Protein AF-A0A3M4AT26-F1 (afdb_monomer_lite)

pLDDT: mean 80.31, std 17.29, range [37.91, 97.31]

Structure (mmCIF, N/CA/C/O backbone):
data_AF-A0A3M4AT26-F1
#
_entry.id   AF-A0A3M4AT26-F1
#
loop_
_atom_site.group_PDB
_atom_site.id
_atom_site.type_symbol
_atom_site.label_atom_id
_atom_site.label_alt_id
_atom_site.label_comp_id
_atom_site.label_asym_id
_atom_site.label_entity_id
_atom_site.label_seq_id
_atom_site.pdbx_PDB_ins_code
_atom_site.Cartn_x
_atom_site.Cartn_y
_atom_site.Cartn_z
_atom_site.occupancy
_atom_site.B_iso_or_equiv
_atom_site.auth_seq_id
_atom_site.auth_comp_id
_atom_site.auth_asym_id
_atom_site.auth_atom_id
_atom_site.pdbx_PDB_model_num
ATOM 1 N N . MET A 1 1 ? 45.456 -21.608 71.556 1.00 39.34 1 MET A N 1
ATOM 2 C CA . MET A 1 1 ? 45.039 -21.557 70.137 1.00 39.34 1 MET A CA 1
ATOM 3 C C . MET A 1 1 ? 43.528 -21.345 70.052 1.00 39.34 1 MET A C 1
ATOM 5 O O . MET A 1 1 ? 42.810 -22.057 70.730 1.00 39.34 1 MET A O 1
ATOM 9 N N . ARG A 1 2 ? 43.105 -20.348 69.255 1.00 47.09 2 ARG A N 1
ATOM 10 C CA . ARG A 1 2 ? 41.785 -20.090 68.627 1.00 47.09 2 ARG A CA 1
ATOM 11 C C . ARG A 1 2 ? 40.514 -20.730 69.227 1.00 47.09 2 ARG A C 1
ATOM 13 O O . ARG A 1 2 ? 40.332 -21.933 69.122 1.00 47.09 2 ARG A O 1
ATOM 20 N N . CYS A 1 3 ? 39.539 -19.882 69.564 1.00 39.44 3 CYS A N 1
ATOM 21 C CA . CYS A 1 3 ? 38.306 -19.766 68.769 1.00 39.44 3 CYS A CA 1
ATOM 22 C C . CYS A 1 3 ? 37.600 -18.432 69.061 1.00 39.44 3 CYS A C 1
ATOM 24 O O . CYS A 1 3 ? 37.023 -18.237 70.124 1.00 39.44 3 CYS A O 1
ATOM 26 N N . ALA A 1 4 ? 37.668 -17.515 68.095 1.00 53.56 4 ALA A N 1
ATOM 27 C CA . ALA A 1 4 ? 36.762 -16.382 67.986 1.00 53.56 4 ALA A CA 1
ATOM 28 C C . ALA A 1 4 ? 35.486 -16.873 67.290 1.00 53.56 4 ALA A C 1
ATOM 30 O O . ALA A 1 4 ? 35.578 -17.451 66.206 1.00 53.56 4 ALA A O 1
ATOM 31 N N . LEU A 1 5 ? 34.316 -16.651 67.891 1.00 51.22 5 LEU A N 1
ATOM 32 C CA . LEU A 1 5 ? 33.034 -16.824 67.209 1.00 51.22 5 LEU A CA 1
ATOM 33 C C . LEU A 1 5 ? 32.518 -15.449 66.754 1.00 51.22 5 LEU A C 1
ATOM 35 O O . LEU A 1 5 ? 32.515 -14.509 67.551 1.00 51.22 5 LEU A O 1
ATOM 39 N N . PRO A 1 6 ? 32.125 -15.304 65.477 1.00 49.56 6 PRO A N 1
ATOM 40 C CA . PRO A 1 6 ? 31.775 -14.019 64.899 1.00 49.56 6 PRO A CA 1
ATOM 41 C C . PRO A 1 6 ? 30.339 -13.596 65.223 1.00 49.56 6 PRO A C 1
ATOM 43 O O . PRO A 1 6 ? 29.398 -14.389 65.230 1.00 49.56 6 PRO A O 1
ATOM 46 N N . ASN A 1 7 ? 30.214 -12.289 65.424 1.00 60.44 7 ASN A N 1
ATOM 47 C CA . ASN A 1 7 ? 29.004 -11.481 65.487 1.00 60.44 7 ASN A CA 1
ATOM 48 C C . ASN A 1 7 ? 27.959 -11.901 64.425 1.00 60.44 7 ASN A C 1
ATOM 50 O O . ASN A 1 7 ? 28.220 -11.776 63.228 1.00 60.44 7 ASN A O 1
ATOM 54 N N . ARG A 1 8 ? 26.786 -12.405 64.844 1.00 58.12 8 ARG A N 1
ATOM 55 C CA . ARG A 1 8 ? 25.717 -12.877 63.933 1.00 58.12 8 ARG A CA 1
ATOM 56 C C . ARG A 1 8 ? 24.346 -12.218 64.099 1.00 58.12 8 ARG A C 1
ATOM 58 O O . ARG A 1 8 ? 23.402 -12.646 63.448 1.00 58.12 8 ARG A O 1
ATOM 65 N N . PHE A 1 9 ? 24.223 -11.141 64.870 1.00 56.62 9 PHE A N 1
ATOM 66 C CA . PHE A 1 9 ? 22.939 -10.443 65.018 1.00 56.62 9 PHE A CA 1
ATOM 67 C C . PHE A 1 9 ? 23.037 -8.962 64.656 1.00 56.62 9 PHE A C 1
ATOM 69 O O . PHE A 1 9 ? 22.935 -8.075 65.496 1.00 56.62 9 PHE A O 1
ATOM 76 N N . ARG A 1 10 ? 23.201 -8.694 63.358 1.00 60.47 10 ARG A N 1
ATOM 77 C CA . ARG A 1 10 ? 22.766 -7.435 62.745 1.00 60.47 10 ARG A CA 1
ATOM 78 C C . ARG A 1 10 ? 22.360 -7.718 61.305 1.00 60.47 10 ARG A C 1
ATOM 80 O O . ARG A 1 10 ? 23.168 -7.604 60.390 1.00 60.47 10 ARG A O 1
ATOM 87 N N . LEU A 1 11 ? 21.116 -8.146 61.111 1.00 56.69 11 LEU A N 1
ATOM 88 C CA . LEU A 1 11 ? 20.517 -8.090 59.782 1.00 56.69 11 LEU A CA 1
ATOM 89 C C . LEU A 1 11 ? 20.330 -6.601 59.444 1.00 56.69 11 LEU A C 1
ATOM 91 O O . LEU A 1 11 ? 19.742 -5.882 60.257 1.00 56.69 11 LEU A O 1
ATOM 95 N N . PRO A 1 12 ? 20.864 -6.096 58.320 1.00 56.62 12 PRO A N 1
ATOM 96 C CA . PRO A 1 12 ? 20.555 -4.745 57.888 1.00 56.62 12 PRO A CA 1
ATOM 97 C C . PRO A 1 12 ? 19.067 -4.679 57.539 1.00 56.62 12 PRO A C 1
ATOM 99 O O . PRO A 1 12 ? 18.556 -5.527 56.808 1.00 56.62 12 PRO A O 1
ATOM 102 N N . TRP A 1 13 ? 18.378 -3.677 58.087 1.00 56.25 13 TRP A N 1
ATOM 103 C CA . TRP A 1 13 ? 17.053 -3.266 57.637 1.00 56.25 13 TRP A CA 1
ATOM 104 C C . TRP A 1 13 ? 17.095 -3.095 56.115 1.00 56.25 13 TRP A C 1
ATOM 106 O O . TRP A 1 13 ? 17.842 -2.260 55.606 1.00 56.25 13 TRP A O 1
ATOM 116 N N . GLN A 1 14 ? 16.352 -3.933 55.396 1.00 61.59 14 GLN A N 1
ATOM 117 C CA . GLN A 1 14 ? 16.094 -3.725 53.980 1.00 61.59 14 GLN A CA 1
ATOM 118 C C . GLN A 1 14 ? 14.863 -2.816 53.900 1.00 61.59 14 GLN A C 1
ATOM 120 O O . GLN A 1 14 ? 13.817 -3.209 54.430 1.00 61.59 14 GLN A O 1
ATOM 125 N N . PRO A 1 15 ? 14.948 -1.612 53.302 1.00 55.94 15 PRO A N 1
ATOM 126 C CA . PRO A 1 15 ? 13.740 -0.872 52.974 1.00 55.94 15 PRO A CA 1
ATOM 127 C C . PRO A 1 15 ? 12.869 -1.768 52.097 1.00 55.94 15 PRO A C 1
ATOM 129 O O . PRO A 1 15 ? 13.376 -2.431 51.190 1.00 55.94 15 PRO A O 1
ATOM 132 N N . ALA A 1 16 ? 11.573 -1.811 52.406 1.00 53.22 16 ALA A N 1
ATOM 133 C CA . ALA A 1 16 ? 10.579 -2.488 51.591 1.00 53.22 16 ALA A CA 1
ATOM 134 C C . ALA A 1 16 ? 10.813 -2.124 50.122 1.00 53.22 16 ALA A C 1
ATOM 136 O O . ALA A 1 16 ? 10.913 -0.940 49.794 1.00 53.22 16 ALA A O 1
ATOM 137 N N . ALA A 1 17 ? 10.941 -3.145 49.272 1.00 55.25 17 ALA A N 1
ATOM 138 C CA . ALA A 1 17 ? 11.004 -2.976 47.833 1.00 55.25 17 ALA A CA 1
ATOM 139 C C . ALA A 1 17 ? 9.857 -2.051 47.415 1.00 55.25 17 ALA A C 1
ATOM 141 O O . ALA A 1 17 ? 8.683 -2.403 47.546 1.00 55.25 17 ALA A O 1
ATOM 142 N N . THR A 1 18 ? 10.193 -0.840 46.978 1.00 56.81 18 THR A N 1
ATOM 143 C CA . THR A 1 18 ? 9.232 0.011 46.293 1.00 56.81 18 THR A CA 1
ATOM 144 C C . THR A 1 18 ? 8.767 -0.769 45.072 1.00 56.81 18 THR A C 1
ATOM 146 O O . THR A 1 18 ? 9.624 -1.243 44.320 1.00 56.81 18 THR A O 1
ATOM 149 N N . PRO A 1 19 ? 7.455 -0.937 44.851 1.00 57.31 19 PRO A N 1
ATOM 150 C CA . PRO A 1 19 ? 6.991 -1.428 43.573 1.00 57.31 19 PRO A CA 1
ATOM 151 C C . PRO A 1 19 ? 7.368 -0.338 42.573 1.00 57.31 19 PRO A C 1
ATOM 153 O O . PRO A 1 19 ? 6.745 0.723 42.542 1.00 57.31 19 PRO A O 1
ATOM 156 N N . GLU A 1 20 ? 8.441 -0.547 41.810 1.00 56.78 20 GLU A N 1
ATOM 157 C CA . GLU A 1 20 ? 8.639 0.202 40.578 1.00 56.78 20 GLU A CA 1
ATOM 158 C C . GLU A 1 20 ? 7.424 -0.117 39.713 1.00 56.78 20 GLU A C 1
ATOM 160 O O . GLU A 1 20 ? 7.321 -1.172 39.090 1.00 56.78 20 GLU A O 1
ATOM 165 N N . LEU A 1 21 ? 6.443 0.781 39.754 1.00 56.22 21 LEU A N 1
ATOM 166 C CA . LEU A 1 21 ? 5.400 0.860 38.757 1.00 56.22 21 LEU A CA 1
ATOM 167 C C . LEU A 1 21 ? 6.131 1.037 37.431 1.00 56.22 21 LEU A C 1
ATOM 169 O O . LEU A 1 21 ? 6.584 2.136 37.113 1.00 56.22 21 LEU A O 1
ATOM 173 N N . SER A 1 22 ? 6.286 -0.049 36.676 1.00 61.91 22 SER A N 1
ATOM 174 C CA . SER A 1 22 ? 6.735 0.017 35.294 1.00 61.91 22 SER A CA 1
ATOM 175 C C . SER A 1 22 ? 5.618 0.690 34.499 1.00 61.91 22 SER A C 1
ATOM 177 O O . SER A 1 22 ? 4.756 0.036 33.907 1.00 61.91 22 SER A O 1
ATOM 179 N N . VAL A 1 23 ? 5.570 2.018 34.555 1.00 64.62 23 VAL A N 1
ATOM 180 C CA . VAL A 1 23 ? 4.699 2.808 33.698 1.00 64.62 23 VAL A CA 1
ATOM 181 C C . VAL A 1 23 ? 5.252 2.607 32.298 1.00 64.62 23 VAL A C 1
ATOM 183 O O . VAL A 1 23 ? 6.303 3.141 31.946 1.00 64.62 23 VAL A O 1
ATOM 186 N N . SER A 1 24 ? 4.589 1.745 31.526 1.00 72.94 24 SER A N 1
ATOM 187 C CA . SER A 1 24 ? 4.889 1.600 30.107 1.00 72.94 24 SER A CA 1
ATOM 188 C C . SER A 1 24 ? 4.854 2.995 29.479 1.00 72.94 24 SER A C 1
ATOM 190 O O . SER A 1 24 ? 3.958 3.774 29.807 1.00 72.94 24 SER A O 1
ATOM 192 N N . PRO A 1 25 ? 5.807 3.339 28.598 1.00 81.38 25 PRO A N 1
ATOM 193 C CA . PRO A 1 25 ? 5.990 4.714 28.133 1.00 81.38 25 PRO A CA 1
ATOM 194 C C . PRO A 1 25 ? 4.776 5.286 27.382 1.00 81.38 25 PRO A C 1
ATOM 196 O O . PRO A 1 25 ? 4.746 6.483 27.114 1.00 81.38 25 PRO A O 1
ATOM 199 N N . MET A 1 26 ? 3.799 4.450 27.012 1.00 86.50 26 MET A N 1
ATOM 200 C CA . MET A 1 26 ? 2.605 4.816 26.250 1.00 86.50 26 MET A CA 1
ATOM 201 C C . MET A 1 26 ? 1.425 3.906 26.613 1.00 86.50 26 MET A C 1
ATOM 203 O O . MET A 1 26 ? 1.627 2.736 26.952 1.00 86.50 26 MET A O 1
ATOM 207 N N . ASN A 1 27 ? 0.204 4.435 26.498 1.00 93.38 27 ASN A N 1
ATOM 208 C CA . ASN A 1 27 ? -1.031 3.655 26.609 1.00 93.38 27 ASN A CA 1
ATOM 209 C C . ASN A 1 27 ? -1.358 2.913 25.294 1.00 93.38 27 ASN A C 1
ATOM 211 O O . ASN A 1 27 ? -0.743 3.157 24.253 1.00 93.38 27 ASN A O 1
ATOM 215 N N . ASP A 1 28 ? -2.335 2.005 25.333 1.00 93.00 28 ASP A N 1
ATOM 216 C CA . ASP A 1 28 ? -2.665 1.164 24.174 1.00 93.00 28 ASP A CA 1
ATOM 217 C C . ASP A 1 28 ? -3.212 1.966 22.983 1.00 93.00 28 ASP A C 1
ATOM 219 O O . ASP A 1 28 ? -2.883 1.662 21.838 1.00 93.00 28 ASP A O 1
ATOM 223 N N . GLN A 1 29 ? -3.968 3.039 23.231 1.00 93.88 29 GLN A N 1
ATOM 224 C CA . GLN A 1 29 ? -4.473 3.917 22.173 1.00 93.88 29 GLN A CA 1
ATOM 225 C C . GLN A 1 29 ? -3.325 4.639 21.448 1.00 93.88 29 GLN A C 1
ATOM 227 O O . GLN A 1 29 ? -3.273 4.657 20.221 1.00 93.88 29 GLN A O 1
ATOM 232 N N . GLN A 1 30 ? -2.359 5.172 22.200 1.00 94.69 30 GLN A N 1
ATOM 233 C CA . GLN A 1 30 ? -1.160 5.806 21.650 1.00 94.69 30 GLN A CA 1
ATOM 234 C C . GLN A 1 30 ? -0.327 4.811 20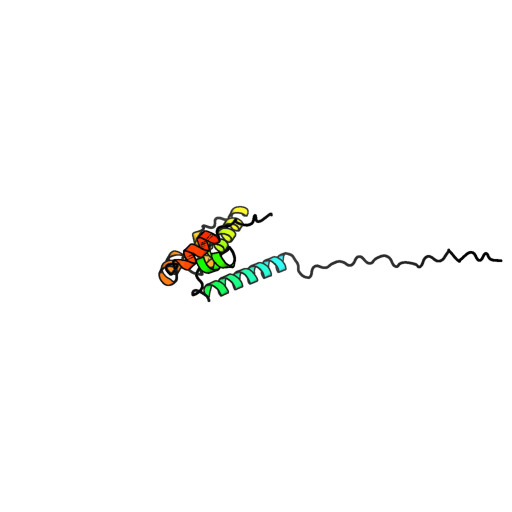.835 1.00 94.69 30 GLN A C 1
ATOM 236 O O . GLN A 1 30 ? 0.186 5.165 19.773 1.00 94.69 30 GLN A O 1
ATOM 241 N N . ARG A 1 31 ? -0.217 3.555 21.293 1.00 94.12 31 ARG A N 1
ATOM 242 C CA . ARG A 1 31 ? 0.453 2.490 20.534 1.00 94.12 31 ARG A CA 1
ATOM 243 C C . ARG A 1 31 ? -0.233 2.261 19.182 1.00 94.12 31 ARG A C 1
ATOM 245 O O . ARG A 1 31 ? 0.443 2.314 18.157 1.00 94.12 31 ARG A O 1
ATOM 252 N N . LEU A 1 32 ? -1.559 2.100 19.172 1.00 94.94 32 LEU A N 1
ATOM 253 C CA . LEU A 1 32 ? -2.342 1.901 17.945 1.00 94.94 32 LEU A CA 1
ATOM 254 C C . LEU A 1 32 ? -2.204 3.076 16.964 1.00 94.94 32 LEU A C 1
ATOM 256 O O . LEU A 1 32 ? -2.061 2.873 15.757 1.00 94.94 32 LEU A O 1
ATOM 260 N N . GLU A 1 33 ? -2.214 4.312 17.463 1.00 95.44 33 GLU A N 1
ATOM 261 C CA . GLU A 1 33 ? -2.045 5.512 16.635 1.00 95.44 33 GLU A CA 1
ATOM 262 C C . GLU A 1 33 ? -0.670 5.570 15.964 1.00 95.44 33 GLU A C 1
ATOM 264 O O . GLU A 1 33 ? -0.575 5.903 14.776 1.00 95.44 33 GLU A O 1
ATOM 269 N N . LEU A 1 34 ? 0.385 5.211 16.699 1.00 96.25 34 LEU A N 1
ATOM 270 C CA . LEU A 1 34 ? 1.755 5.181 16.191 1.00 96.25 34 LEU A CA 1
ATOM 271 C C . LEU A 1 34 ? 1.970 4.055 15.177 1.00 96.25 34 LEU A C 1
ATOM 273 O O . LEU A 1 34 ? 2.573 4.295 14.130 1.00 96.25 34 LEU A O 1
ATOM 277 N N . GLU A 1 35 ? 1.439 2.860 15.434 1.00 95.06 35 GLU A N 1
ATOM 278 C CA . GLU A 1 35 ? 1.476 1.734 14.492 1.00 95.06 35 GLU A CA 1
ATOM 279 C C . GLU A 1 35 ? 0.749 2.084 13.188 1.00 95.06 35 GLU A C 1
ATOM 281 O O . GLU A 1 35 ? 1.291 1.905 12.093 1.00 95.06 35 GLU A O 1
ATOM 286 N N 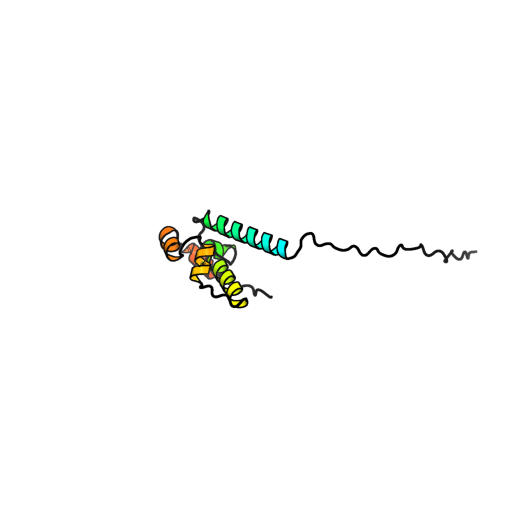. ALA A 1 36 ? -0.440 2.687 13.288 1.00 95.25 36 ALA A N 1
ATOM 287 C CA . ALA A 1 36 ? -1.191 3.140 12.125 1.00 95.25 36 ALA A CA 1
ATOM 288 C C . ALA A 1 36 ? -0.455 4.259 11.363 1.00 95.25 36 ALA A C 1
ATOM 290 O O . ALA A 1 36 ? -0.462 4.280 10.130 1.00 95.25 36 ALA A O 1
ATOM 291 N N . ALA A 1 37 ? 0.207 5.187 12.064 1.00 96.75 37 ALA A N 1
ATOM 292 C CA . ALA A 1 37 ? 1.010 6.238 11.439 1.00 96.75 37 ALA A CA 1
ATOM 293 C C . ALA A 1 37 ? 2.240 5.675 10.710 1.00 96.75 37 ALA A C 1
ATOM 295 O O . ALA A 1 37 ? 2.528 6.091 9.584 1.00 96.75 37 ALA A O 1
ATOM 296 N N . ALA A 1 38 ? 2.930 4.703 11.310 1.00 97.31 38 ALA A N 1
ATOM 297 C CA . ALA A 1 38 ? 4.053 4.010 10.691 1.00 97.31 38 ALA A CA 1
ATOM 298 C C . ALA A 1 38 ? 3.613 3.239 9.438 1.00 97.31 38 ALA A C 1
ATOM 300 O O . ALA A 1 38 ? 4.247 3.369 8.389 1.00 97.31 38 ALA A O 1
ATOM 301 N N . PHE A 1 39 ? 2.487 2.519 9.507 1.00 96.06 39 PHE A N 1
ATOM 302 C CA . PHE A 1 39 ? 1.922 1.812 8.357 1.00 96.06 39 PHE A CA 1
ATOM 303 C C . PHE A 1 39 ? 1.565 2.769 7.214 1.00 96.06 39 PHE A C 1
ATOM 305 O O . PHE A 1 39 ? 1.994 2.562 6.079 1.00 96.06 39 PHE A O 1
ATOM 312 N N . ARG A 1 40 ? 0.863 3.874 7.506 1.00 95.19 40 ARG A N 1
ATOM 313 C CA . ARG A 1 40 ? 0.557 4.909 6.500 1.00 95.19 40 ARG A CA 1
ATOM 314 C C . ARG A 1 40 ? 1.825 5.471 5.857 1.00 95.19 40 ARG A C 1
ATOM 316 O O . ARG A 1 40 ? 1.853 5.699 4.649 1.00 95.19 40 ARG A O 1
ATOM 323 N N . ARG A 1 41 ? 2.892 5.666 6.638 1.00 96.62 41 ARG A N 1
ATOM 324 C CA . ARG A 1 41 ? 4.175 6.155 6.118 1.00 96.62 41 ARG A CA 1
ATOM 325 C C . ARG A 1 41 ? 4.886 5.122 5.243 1.00 96.62 41 ARG A C 1
ATOM 327 O O . ARG A 1 41 ? 5.475 5.512 4.239 1.00 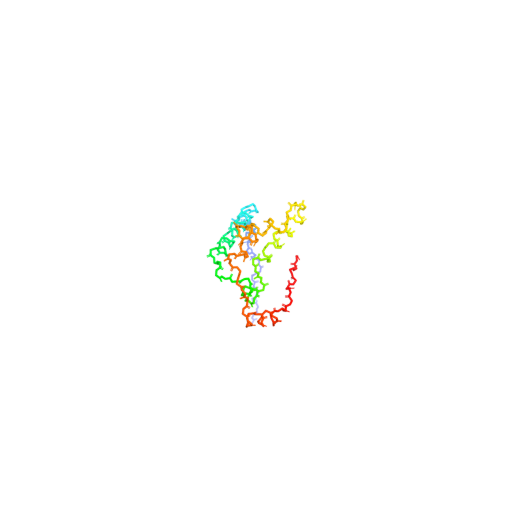96.62 41 ARG A O 1
ATOM 334 N N . LEU A 1 42 ? 4.803 3.834 5.578 1.00 95.00 42 LEU A N 1
ATOM 335 C CA . LEU A 1 42 ? 5.305 2.748 4.733 1.00 95.00 42 LEU A CA 1
ATOM 336 C C . LEU A 1 42 ? 4.569 2.709 3.390 1.00 95.00 42 LEU A C 1
ATOM 338 O O . LEU A 1 42 ? 5.215 2.664 2.346 1.00 95.00 42 LEU A O 1
ATOM 342 N N . VAL A 1 43 ? 3.237 2.771 3.411 1.00 94.25 43 VAL A N 1
ATOM 343 C CA . VAL A 1 43 ? 2.413 2.796 2.195 1.00 94.25 43 VAL A CA 1
ATOM 344 C C . VAL A 1 43 ? 2.783 3.992 1.318 1.00 94.25 43 VAL A C 1
ATOM 346 O O . VAL A 1 43 ? 3.105 3.813 0.146 1.00 94.25 43 VAL A O 1
ATOM 349 N N . ALA A 1 44 ? 2.862 5.192 1.898 1.00 94.12 44 ALA A N 1
ATOM 350 C CA . 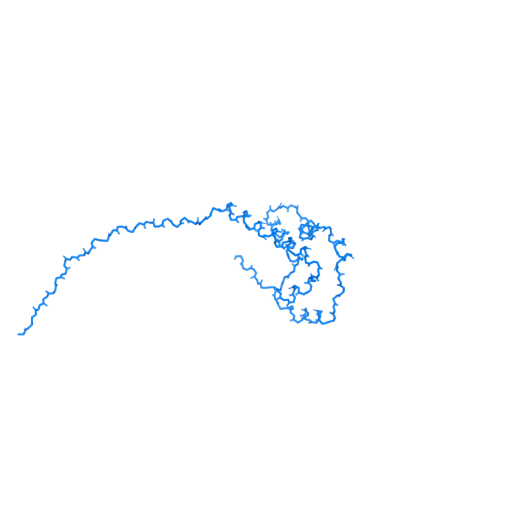ALA A 1 44 ? 3.282 6.389 1.171 1.00 94.12 44 ALA A CA 1
ATOM 351 C C . ALA A 1 44 ? 4.705 6.261 0.594 1.00 94.12 44 ALA A C 1
ATOM 353 O O . ALA A 1 44 ? 4.971 6.694 -0.527 1.00 94.12 44 ALA A O 1
ATOM 354 N N . HIS A 1 45 ? 5.629 5.636 1.329 1.00 94.50 45 HIS A N 1
ATOM 355 C CA . HIS A 1 45 ? 6.978 5.381 0.832 1.00 94.50 45 HIS A CA 1
ATOM 356 C C . HIS A 1 45 ? 6.968 4.433 -0.377 1.00 94.50 45 HIS A C 1
ATOM 358 O O . HIS A 1 45 ? 7.580 4.736 -1.404 1.00 94.50 45 HIS A O 1
ATOM 364 N N . LEU A 1 46 ? 6.233 3.322 -0.290 1.00 92.00 46 LEU A N 1
ATOM 365 C CA . LEU A 1 46 ? 6.083 2.363 -1.386 1.00 92.00 46 LEU A CA 1
ATOM 366 C C . LEU A 1 46 ? 5.388 2.967 -2.611 1.00 92.00 46 LEU A C 1
ATOM 368 O O . LEU A 1 46 ? 5.715 2.565 -3.731 1.00 92.00 46 LEU A O 1
ATOM 372 N N . ASP A 1 47 ? 4.472 3.917 -2.409 1.00 89.75 47 ASP A N 1
ATOM 373 C CA . ASP A 1 47 ? 3.820 4.658 -3.488 1.00 89.75 47 ASP A CA 1
ATOM 374 C C . ASP A 1 47 ? 4.758 5.680 -4.149 1.00 89.75 47 ASP A C 1
ATOM 376 O O . ASP A 1 47 ? 4.764 5.815 -5.370 1.00 89.75 47 ASP A O 1
ATOM 380 N N . SER A 1 48 ? 5.627 6.354 -3.388 1.00 92.06 48 SER A N 1
ATOM 381 C CA . SER A 1 48 ? 6.662 7.225 -3.974 1.00 92.06 48 SER A CA 1
ATOM 382 C C . SER A 1 48 ? 7.701 6.458 -4.805 1.00 92.06 48 SER A C 1
ATOM 384 O O . SER A 1 48 ? 8.337 7.028 -5.690 1.00 92.06 48 SER A O 1
ATOM 386 N N . ARG A 1 49 ? 7.856 5.152 -4.550 1.00 91.19 49 ARG A N 1
ATOM 387 C CA . ARG A 1 49 ? 8.817 4.252 -5.202 1.00 91.19 49 ARG A CA 1
ATOM 388 C C . ARG A 1 49 ? 8.134 3.277 -6.162 1.00 91.19 49 ARG A C 1
ATOM 390 O O . ARG A 1 49 ? 8.254 2.056 -6.027 1.00 91.19 49 ARG A O 1
ATOM 397 N N . LYS A 1 50 ? 7.410 3.816 -7.151 1.00 87.06 50 LYS A N 1
ATOM 398 C CA . LYS A 1 50 ? 6.746 3.020 -8.211 1.00 87.06 50 LYS A CA 1
ATOM 399 C C . LYS A 1 50 ? 7.734 2.300 -9.140 1.00 87.06 50 LYS A C 1
ATOM 401 O O . LYS A 1 50 ? 7.344 1.400 -9.875 1.00 87.06 50 LYS A O 1
ATOM 406 N N . ASP A 1 51 ? 9.013 2.671 -9.089 1.00 86.25 51 ASP A N 1
ATOM 407 C CA . ASP A 1 51 ? 10.115 1.981 -9.761 1.00 86.25 51 ASP A CA 1
ATOM 408 C C . ASP A 1 51 ? 10.340 0.565 -9.212 1.00 86.25 51 ASP A C 1
ATOM 410 O O . ASP A 1 51 ? 10.690 -0.339 -9.972 1.00 86.25 51 ASP A O 1
ATOM 414 N N . VAL A 1 52 ? 10.090 0.356 -7.916 1.00 88.06 52 VAL A N 1
ATOM 415 C CA . VAL A 1 52 ? 10.311 -0.927 -7.242 1.00 88.06 52 VAL A CA 1
ATOM 416 C C . VAL A 1 52 ? 9.178 -1.894 -7.572 1.00 88.06 52 VAL A C 1
ATOM 418 O O . VAL A 1 52 ? 8.046 -1.720 -7.107 1.00 88.06 52 VAL A O 1
ATOM 421 N N . GLN A 1 53 ? 9.479 -2.944 -8.336 1.00 88.19 53 GLN A N 1
ATOM 422 C CA . GLN A 1 53 ? 8.491 -3.946 -8.727 1.00 88.19 53 GLN A CA 1
ATOM 423 C C . GLN A 1 53 ? 8.176 -4.901 -7.571 1.00 88.19 53 GLN A C 1
ATOM 425 O O . GLN A 1 53 ? 9.009 -5.199 -6.715 1.00 88.19 53 GLN A O 1
ATOM 430 N N . ASN A 1 54 ? 6.952 -5.430 -7.554 1.00 88.75 54 ASN A N 1
ATOM 431 C CA . ASN A 1 54 ? 6.532 -6.370 -6.512 1.00 88.75 54 ASN A CA 1
ATOM 432 C C . ASN A 1 54 ? 7.348 -7.672 -6.520 1.00 88.75 54 ASN A C 1
ATOM 434 O O . ASN A 1 54 ? 7.528 -8.261 -5.459 1.00 88.75 54 ASN A O 1
ATOM 438 N N . ILE A 1 55 ? 7.846 -8.111 -7.683 1.00 87.25 55 ILE A N 1
ATOM 439 C CA . ILE A 1 55 ? 8.683 -9.314 -7.782 1.00 87.25 55 ILE A CA 1
ATOM 440 C C . ILE A 1 55 ? 10.026 -9.133 -7.068 1.00 87.25 55 ILE A C 1
ATOM 442 O O . ILE A 1 55 ? 10.469 -10.041 -6.375 1.00 87.25 55 ILE A O 1
ATOM 446 N N . ASP A 1 56 ? 10.618 -7.940 -7.143 1.00 87.69 56 ASP A N 1
ATOM 447 C CA . ASP A 1 56 ? 11.873 -7.640 -6.452 1.00 87.69 56 ASP A CA 1
ATOM 448 C C . ASP A 1 56 ? 11.678 -7.642 -4.936 1.00 87.69 56 ASP A C 1
ATOM 450 O O . ASP A 1 56 ? 12.480 -8.221 -4.207 1.00 87.69 56 ASP A O 1
ATOM 454 N N . LEU A 1 57 ? 10.567 -7.067 -4.461 1.00 89.25 57 LEU A N 1
ATOM 455 C CA . LEU A 1 57 ? 10.197 -7.119 -3.044 1.00 89.25 57 LEU A CA 1
ATOM 456 C C . LEU A 1 57 ? 9.991 -8.565 -2.570 1.00 89.25 57 LEU A C 1
ATOM 458 O O . LEU A 1 57 ? 10.519 -8.953 -1.533 1.00 89.25 57 LEU A O 1
ATOM 462 N N . MET A 1 58 ? 9.294 -9.394 -3.353 1.00 90.00 58 MET A N 1
ATOM 463 C CA . MET A 1 58 ? 9.128 -10.811 -3.014 1.00 90.00 58 MET A CA 1
ATOM 464 C C . MET A 1 58 ? 10.469 -11.546 -2.935 1.00 90.00 58 MET A C 1
ATOM 466 O O . MET A 1 58 ? 10.686 -12.293 -1.986 1.00 90.00 58 MET A O 1
ATOM 470 N N . ASN A 1 59 ? 11.371 -11.306 -3.887 1.00 86.19 59 ASN A N 1
ATOM 471 C CA . ASN A 1 59 ? 12.670 -11.977 -3.945 1.00 86.19 59 ASN A CA 1
ATOM 472 C C . ASN A 1 59 ? 13.607 -11.570 -2.799 1.00 86.19 59 ASN A C 1
ATOM 474 O O . ASN A 1 59 ? 14.410 -12.385 -2.354 1.00 86.19 59 ASN A O 1
ATOM 478 N N . LEU A 1 60 ? 13.527 -10.319 -2.333 1.00 88.56 60 LEU A N 1
ATOM 479 C CA . LEU A 1 60 ? 14.419 -9.787 -1.299 1.00 88.56 60 LEU A CA 1
ATOM 480 C C . LEU A 1 60 ? 13.875 -9.962 0.120 1.00 88.56 60 LEU A C 1
ATOM 482 O O . LEU A 1 60 ? 14.638 -10.277 1.029 1.00 88.56 60 LEU A O 1
ATOM 486 N N . SER A 1 61 ? 12.580 -9.712 0.327 1.00 88.06 61 SER A N 1
ATOM 487 C CA . SER A 1 61 ? 11.982 -9.620 1.664 1.00 88.06 61 SER A CA 1
ATOM 488 C C . SER A 1 61 ? 10.841 -10.601 1.917 1.00 88.06 61 SER A C 1
ATOM 490 O O . SER A 1 61 ? 10.289 -10.599 3.014 1.00 88.06 61 SER A O 1
ATOM 492 N N . GLY A 1 62 ? 10.446 -11.417 0.934 1.00 88.88 62 GLY A N 1
ATOM 493 C CA . GLY A 1 62 ? 9.368 -12.403 1.094 1.00 88.88 62 GLY A CA 1
ATOM 494 C C . GLY A 1 62 ? 7.959 -11.803 1.207 1.00 88.88 62 GLY A C 1
ATOM 495 O O . GLY A 1 62 ? 6.994 -12.525 1.449 1.00 88.88 62 GLY A O 1
ATOM 496 N N . PHE A 1 63 ? 7.806 -10.490 1.012 1.00 92.75 63 PHE A N 1
ATOM 497 C CA . PHE A 1 63 ? 6.508 -9.818 0.955 1.00 92.75 63 PHE A CA 1
ATOM 498 C C . PHE A 1 63 ? 6.531 -8.681 -0.066 1.00 92.75 63 PHE A C 1
ATOM 500 O O . PHE A 1 63 ? 7.583 -8.149 -0.398 1.00 92.75 63 PHE A O 1
ATOM 507 N N . CYS A 1 64 ? 5.358 -8.277 -0.548 1.00 93.31 64 CYS A N 1
ATOM 508 C CA . CYS A 1 64 ? 5.200 -7.133 -1.445 1.00 93.31 64 CYS A CA 1
ATOM 509 C C . CYS A 1 64 ? 3.917 -6.353 -1.122 1.00 93.31 64 CYS A C 1
ATOM 511 O O . CYS A 1 64 ? 3.190 -6.691 -0.186 1.00 93.31 64 CYS A O 1
ATOM 513 N N . ARG A 1 65 ? 3.590 -5.338 -1.932 1.00 93.81 65 ARG A N 1
ATOM 514 C CA . ARG A 1 65 ? 2.368 -4.521 -1.785 1.00 93.81 65 ARG A CA 1
ATOM 515 C C . ARG A 1 65 ? 1.091 -5.367 -1.729 1.00 93.81 65 ARG A C 1
ATOM 517 O O . ARG A 1 65 ? 0.234 -5.135 -0.888 1.00 93.81 65 ARG A O 1
ATOM 524 N N . ASN A 1 66 ? 1.003 -6.418 -2.547 1.00 93.06 66 ASN A N 1
ATOM 525 C CA . ASN A 1 66 ? -0.144 -7.332 -2.525 1.00 93.06 66 ASN A CA 1
ATOM 526 C C . ASN A 1 66 ? -0.268 -8.115 -1.208 1.00 93.06 66 ASN A C 1
ATOM 528 O O . ASN A 1 66 ? -1.382 -8.465 -0.823 1.00 93.06 66 ASN A O 1
ATOM 532 N N . CYS A 1 67 ? 0.844 -8.403 -0.523 1.00 94.44 67 CYS A N 1
ATOM 533 C CA . CYS A 1 67 ? 0.806 -9.033 0.797 1.00 94.44 67 CYS A CA 1
ATOM 534 C C . CYS A 1 67 ? 0.208 -8.073 1.829 1.00 94.44 67 CYS A C 1
ATOM 536 O O . CYS A 1 67 ? -0.667 -8.484 2.582 1.00 94.44 67 CYS A O 1
ATOM 538 N N . LEU A 1 68 ? 0.587 -6.788 1.786 1.00 95.00 68 LEU A N 1
ATOM 539 C CA . LEU A 1 68 ? 0.009 -5.756 2.656 1.00 95.00 68 LEU A CA 1
ATOM 540 C C . LEU A 1 68 ? -1.511 -5.648 2.468 1.00 95.00 68 LEU A C 1
ATOM 542 O O . LEU A 1 68 ? -2.240 -5.627 3.454 1.00 95.00 68 LEU A O 1
ATOM 546 N N . SER A 1 69 ? -2.003 -5.663 1.224 1.00 94.31 69 SER A N 1
ATOM 547 C CA . SER A 1 69 ? -3.450 -5.645 0.951 1.00 94.31 69 SER A CA 1
ATOM 548 C C . SER A 1 69 ? -4.163 -6.890 1.485 1.00 94.31 69 SER A C 1
ATOM 550 O O . SER A 1 69 ? -5.265 -6.791 2.016 1.00 94.31 69 SER A O 1
ATOM 552 N N . LYS A 1 70 ? -3.537 -8.071 1.389 1.00 94.62 70 LYS A N 1
ATOM 553 C CA . LYS A 1 70 ? -4.095 -9.306 1.961 1.00 94.62 70 LYS A CA 1
ATOM 554 C C . LYS A 1 70 ? -4.143 -9.260 3.486 1.00 94.62 70 LYS A C 1
ATOM 556 O O . LYS A 1 70 ? -5.147 -9.671 4.050 1.00 94.62 70 LYS A O 1
ATOM 561 N N . TRP A 1 71 ? -3.098 -8.755 4.143 1.00 95.94 71 TRP A N 1
ATOM 562 C CA . TRP A 1 71 ? -3.078 -8.599 5.602 1.00 95.94 71 TRP A CA 1
ATOM 563 C C . TRP A 1 71 ? -4.112 -7.580 6.075 1.00 95.94 71 TRP A C 1
ATOM 565 O O . TRP A 1 71 ? -4.805 -7.831 7.054 1.00 95.94 71 TRP A O 1
ATOM 575 N N . TYR A 1 72 ? -4.276 -6.475 5.342 1.00 95.38 72 TYR A N 1
ATOM 576 C CA . TYR A 1 72 ? -5.314 -5.485 5.619 1.00 95.38 72 TYR A CA 1
ATOM 577 C C . TYR A 1 72 ? -6.714 -6.105 5.542 1.00 95.38 72 TYR A C 1
ATOM 579 O O . TYR A 1 72 ? -7.511 -5.950 6.465 1.00 95.38 72 TYR A O 1
ATOM 587 N N . LYS A 1 73 ? -6.993 -6.865 4.473 1.00 93.75 73 LYS A N 1
ATOM 588 C CA . LYS A 1 73 ? -8.262 -7.584 4.327 1.00 93.75 73 LYS A CA 1
ATOM 589 C C . LYS A 1 73 ? -8.460 -8.621 5.438 1.00 93.75 73 LYS A C 1
ATOM 591 O O . LYS A 1 73 ? -9.527 -8.663 6.029 1.00 93.75 73 LYS A O 1
ATOM 596 N N . ALA A 1 74 ? -7.443 -9.422 5.754 1.00 94.38 74 ALA A N 1
ATOM 597 C CA . ALA A 1 74 ? -7.533 -10.430 6.811 1.00 94.38 74 ALA A CA 1
ATOM 598 C C . ALA A 1 74 ? -7.857 -9.800 8.178 1.00 94.38 74 ALA A C 1
ATOM 600 O O . ALA A 1 74 ? -8.738 -10.282 8.881 1.00 94.38 74 ALA A O 1
ATOM 601 N N . ALA A 1 75 ? -7.229 -8.667 8.511 1.00 94.69 75 ALA A N 1
ATOM 602 C CA . ALA A 1 75 ? -7.529 -7.925 9.734 1.00 94.69 75 ALA A CA 1
ATOM 603 C C . ALA A 1 75 ? -8.958 -7.343 9.755 1.00 94.69 75 ALA A C 1
ATOM 605 O O . ALA A 1 75 ? -9.545 -7.187 10.827 1.00 94.69 75 ALA A O 1
ATOM 606 N N . ALA A 1 76 ? -9.527 -7.007 8.591 1.00 94.50 76 ALA A N 1
ATOM 607 C CA . ALA A 1 76 ? -10.929 -6.608 8.467 1.00 94.50 76 ALA A CA 1
ATOM 608 C C . ALA A 1 76 ? -11.873 -7.810 8.642 1.00 94.50 76 ALA A C 1
ATOM 610 O O . ALA A 1 76 ? -12.838 -7.716 9.401 1.00 94.50 76 ALA A O 1
ATOM 611 N N . ASP A 1 77 ? -11.546 -8.950 8.026 1.00 94.31 77 ASP A N 1
ATOM 612 C CA . ASP A 1 77 ? -12.310 -10.198 8.121 1.00 94.31 77 ASP A CA 1
ATOM 613 C C . ASP A 1 77 ? -12.400 -10.695 9.575 1.00 94.31 77 ASP A C 1
ATOM 615 O O . ASP A 1 77 ? -13.483 -11.046 10.044 1.00 94.31 77 ASP A O 1
ATOM 619 N N . GLU A 1 78 ? -11.293 -10.651 10.327 1.00 95.56 78 GLU A N 1
ATOM 620 C CA . GLU A 1 78 ? -11.248 -10.990 11.762 1.00 95.56 78 GLU A CA 1
ATOM 621 C C . GLU A 1 78 ? -12.184 -10.122 12.612 1.00 95.56 78 GLU A C 1
ATOM 623 O O . GLU A 1 78 ? -12.693 -10.558 13.644 1.00 95.56 78 GLU A O 1
ATOM 628 N N . ARG A 1 79 ? -12.431 -8.888 12.167 1.00 94.75 79 ARG A N 1
ATOM 629 C CA . ARG A 1 79 ? -13.316 -7.919 12.822 1.00 94.75 79 ARG A CA 1
ATOM 630 C C . ARG A 1 79 ? -14.715 -7.891 12.210 1.00 94.75 79 ARG A C 1
ATOM 632 O O . ARG A 1 79 ? -15.522 -7.060 12.618 1.00 94.75 79 ARG A O 1
ATOM 639 N N . GLN A 1 80 ? -14.998 -8.777 11.251 1.00 95.88 80 GLN A N 1
ATOM 640 C CA . GLN A 1 80 ? -16.259 -8.844 10.510 1.00 95.88 80 GLN A CA 1
ATOM 641 C C . GLN A 1 80 ? -16.621 -7.517 9.819 1.00 95.88 80 GLN A C 1
ATOM 643 O O . GLN A 1 80 ? -17.792 -7.153 9.717 1.00 95.88 80 GLN A O 1
ATOM 648 N N . ILE A 1 81 ? -15.607 -6.782 9.359 1.00 95.88 81 ILE A N 1
ATOM 649 C CA . ILE A 1 81 ? -15.767 -5.543 8.596 1.00 95.88 81 ILE A CA 1
ATOM 650 C C . ILE A 1 81 ? -15.730 -5.903 7.112 1.00 95.88 81 ILE A C 1
ATOM 652 O O . ILE A 1 81 ? -14.768 -6.514 6.649 1.00 95.88 81 ILE A O 1
ATOM 656 N N . ASP A 1 82 ? -16.762 -5.507 6.368 1.00 93.94 82 ASP A N 1
ATOM 657 C CA . ASP A 1 82 ? -16.833 -5.757 4.930 1.00 93.94 82 ASP A CA 1
ATOM 658 C C . ASP A 1 82 ? -15.856 -4.844 4.177 1.00 93.94 82 ASP A C 1
ATOM 660 O O . ASP A 1 82 ? -16.088 -3.645 4.013 1.00 93.94 82 ASP A O 1
ATOM 664 N N . VAL A 1 83 ? -14.720 -5.417 3.782 1.00 93.50 83 VAL A N 1
ATOM 665 C CA . VAL A 1 83 ? -13.692 -4.776 2.960 1.00 93.50 83 VAL A CA 1
ATOM 666 C C . VAL A 1 83 ? -13.328 -5.744 1.845 1.00 93.50 83 VAL A C 1
ATOM 668 O O . VAL A 1 83 ? -12.854 -6.862 2.092 1.00 93.50 83 VAL A O 1
ATOM 671 N N . SER A 1 84 ? -13.519 -5.323 0.597 1.00 94.25 84 SER A N 1
ATOM 672 C CA . SER A 1 84 ? -13.111 -6.141 -0.537 1.00 94.25 84 SER A CA 1
ATOM 673 C C . SER A 1 84 ? -11.586 -6.133 -0.687 1.00 94.25 84 SER A C 1
ATOM 675 O O . SER A 1 84 ? -10.871 -5.249 -0.208 1.00 94.25 84 SER A O 1
ATOM 677 N N . LEU A 1 85 ? -11.044 -7.137 -1.381 1.00 91.38 85 LEU A N 1
ATOM 678 C CA . LEU A 1 85 ? -9.608 -7.156 -1.667 1.00 91.38 85 LEU A CA 1
ATOM 679 C C . LEU A 1 85 ? -9.185 -5.974 -2.555 1.00 91.38 85 LEU A C 1
ATOM 681 O O . LEU A 1 85 ? -8.030 -5.557 -2.491 1.00 91.38 85 LEU A O 1
ATOM 685 N N . ASP A 1 86 ? -10.097 -5.452 -3.374 1.00 92.19 86 ASP A N 1
ATOM 686 C CA . ASP A 1 86 ? -9.825 -4.309 -4.241 1.00 92.19 86 ASP A CA 1
ATOM 687 C C . ASP A 1 86 ? -9.797 -3.002 -3.446 1.00 92.19 86 ASP A C 1
ATOM 689 O O . ASP A 1 86 ? -8.858 -2.230 -3.634 1.00 92.19 86 ASP A O 1
ATOM 693 N N . ASP A 1 87 ? -10.675 -2.834 -2.453 1.00 93.06 87 ASP A N 1
ATOM 694 C CA . ASP A 1 87 ? -10.603 -1.707 -1.508 1.00 93.06 87 ASP A CA 1
ATOM 695 C C . ASP A 1 87 ? -9.277 -1.735 -0.734 1.00 93.06 87 ASP A C 1
ATOM 697 O O . ASP A 1 87 ? -8.561 -0.738 -0.627 1.00 93.06 87 ASP A O 1
ATOM 701 N N . ALA A 1 88 ? -8.878 -2.916 -0.247 1.00 93.75 88 ALA A N 1
ATOM 702 C CA . ALA A 1 88 ? -7.606 -3.090 0.452 1.00 93.75 88 ALA A CA 1
ATOM 703 C C . ALA A 1 88 ? -6.386 -2.832 -0.455 1.00 93.75 88 ALA A C 1
ATOM 705 O O . ALA A 1 88 ? -5.316 -2.432 0.017 1.00 93.75 88 ALA A O 1
ATOM 706 N N . ARG A 1 89 ? -6.508 -3.076 -1.764 1.00 93.56 89 ARG A N 1
ATOM 707 C CA . ARG A 1 89 ? -5.484 -2.690 -2.742 1.00 93.56 89 ARG A CA 1
ATOM 708 C C . ARG A 1 89 ? -5.472 -1.187 -2.933 1.00 93.56 89 ARG A C 1
ATOM 710 O O . ARG A 1 89 ? -4.393 -0.616 -2.874 1.00 93.56 89 ARG A O 1
ATOM 717 N N . GLU A 1 90 ? -6.618 -0.547 -3.096 1.00 93.50 90 GLU A N 1
ATOM 718 C CA . GLU A 1 90 ? -6.695 0.903 -3.267 1.00 93.50 90 GLU A CA 1
ATOM 719 C C . GLU A 1 90 ? -6.058 1.651 -2.088 1.00 93.50 90 GLU A C 1
ATOM 721 O O . GLU A 1 90 ? -5.261 2.562 -2.301 1.00 93.50 90 GLU A O 1
ATOM 726 N N . VAL A 1 91 ? -6.264 1.176 -0.854 1.00 92.62 91 VAL A N 1
ATOM 727 C CA . VAL A 1 91 ? -5.593 1.719 0.342 1.00 92.62 91 VAL A CA 1
ATOM 728 C C . VAL A 1 91 ? -4.062 1.628 0.254 1.00 92.62 91 VAL A C 1
ATOM 730 O O . VAL A 1 91 ? -3.366 2.542 0.691 1.00 92.62 91 VAL A O 1
ATOM 733 N N . VAL A 1 92 ? -3.517 0.537 -0.293 1.00 93.50 92 VAL A N 1
ATOM 734 C CA . VAL A 1 92 ? -2.062 0.294 -0.367 1.00 93.50 92 VAL A CA 1
ATOM 735 C C . VAL A 1 92 ? -1.421 0.916 -1.614 1.00 93.50 92 VAL A C 1
ATOM 737 O O . VAL A 1 92 ? -0.259 1.314 -1.572 1.00 93.50 92 VAL A O 1
ATOM 740 N N . TYR A 1 93 ? -2.141 0.979 -2.731 1.00 90.62 93 TYR A N 1
ATOM 741 C CA . TYR A 1 93 ? -1.650 1.514 -4.003 1.00 90.62 93 TYR A CA 1
ATOM 742 C C . TYR A 1 93 ? -1.971 3.003 -4.190 1.00 90.62 93 TYR A C 1
ATOM 744 O O . TYR A 1 93 ? -1.417 3.621 -5.094 1.00 90.62 93 TYR A O 1
ATOM 752 N N . GLY A 1 94 ? -2.859 3.575 -3.370 1.00 89.19 94 GLY A N 1
ATOM 753 C CA . GLY A 1 94 ? -3.311 4.966 -3.471 1.00 89.19 94 GLY A CA 1
ATOM 754 C C . GLY A 1 94 ? -4.189 5.262 -4.694 1.00 89.19 94 GLY A C 1
ATOM 755 O O . GLY A 1 94 ? -4.515 6.419 -4.937 1.00 89.19 94 GLY A O 1
ATOM 756 N N . MET A 1 95 ? -4.529 4.237 -5.479 1.00 88.56 95 MET A N 1
ATOM 757 C CA . MET A 1 95 ? -5.355 4.296 -6.686 1.00 88.56 95 MET A CA 1
ATOM 758 C C . MET A 1 95 ? -5.897 2.894 -7.014 1.00 88.56 95 MET A C 1
ATOM 760 O O . MET A 1 95 ? -5.353 1.902 -6.505 1.00 88.56 95 MET A O 1
ATOM 764 N N . PRO A 1 96 ? -6.905 2.773 -7.897 1.00 90.38 96 PRO A N 1
ATOM 765 C CA . PRO A 1 96 ? -7.404 1.478 -8.335 1.00 90.38 96 PRO A CA 1
ATOM 766 C C . PRO A 1 96 ? -6.285 0.596 -8.900 1.00 90.38 96 PRO A C 1
ATOM 768 O O . PRO A 1 96 ? -5.494 1.011 -9.751 1.00 90.38 96 PRO A O 1
ATOM 771 N N . TYR A 1 97 ? -6.229 -0.663 -8.458 1.00 85.69 97 TYR A N 1
ATOM 772 C CA . TYR A 1 97 ? -5.158 -1.590 -8.845 1.00 85.69 97 TYR A CA 1
ATOM 773 C C . TYR A 1 97 ? -5.039 -1.773 -10.366 1.00 85.69 97 TYR A C 1
ATOM 775 O O . TYR A 1 97 ? -3.933 -1.916 -10.890 1.00 85.69 97 TYR A O 1
ATOM 783 N N . ALA A 1 98 ? -6.166 -1.741 -11.082 1.00 86.44 98 ALA A N 1
ATOM 784 C CA . ALA A 1 98 ? -6.189 -1.829 -12.538 1.00 86.44 98 ALA A CA 1
ATOM 785 C C . ALA A 1 98 ? -5.432 -0.666 -13.203 1.00 86.44 98 ALA A C 1
ATOM 787 O O . ALA A 1 98 ? -4.649 -0.894 -14.126 1.00 86.44 98 ALA A O 1
ATOM 788 N N . GLU A 1 99 ? -5.605 0.557 -12.698 1.00 88.00 99 GLU A N 1
ATOM 789 C CA . GLU A 1 99 ? -4.907 1.744 -13.197 1.00 88.00 99 GLU A CA 1
ATOM 790 C C . GLU A 1 99 ? -3.418 1.686 -12.870 1.00 88.00 99 GLU A C 1
ATOM 792 O O . GLU A 1 99 ? -2.582 1.923 -13.743 1.00 88.00 99 GLU A O 1
ATOM 797 N N . TRP A 1 100 ? -3.074 1.288 -11.642 1.00 87.69 100 TRP A N 1
ATOM 798 C CA . TRP A 1 100 ? -1.678 1.136 -11.240 1.00 87.69 100 TRP A CA 1
ATOM 799 C C . TRP A 1 100 ? -0.954 0.100 -12.105 1.00 87.69 100 TRP A C 1
ATOM 801 O O . TRP A 1 100 ? 0.161 0.330 -12.576 1.00 87.69 100 TRP A O 1
ATOM 811 N N . LYS A 1 101 ? -1.606 -1.041 -12.359 1.00 85.31 101 LYS A N 1
ATOM 812 C CA . LYS A 1 101 ? -1.079 -2.105 -13.216 1.00 85.31 101 LYS A CA 1
ATOM 813 C C . LYS A 1 101 ? -0.838 -1.612 -14.639 1.00 85.31 101 LYS A C 1
ATOM 815 O O . LYS A 1 101 ? 0.217 -1.898 -15.194 1.00 85.31 101 LYS A O 1
ATOM 820 N N . ALA A 1 102 ? -1.777 -0.863 -15.210 1.00 86.56 102 ALA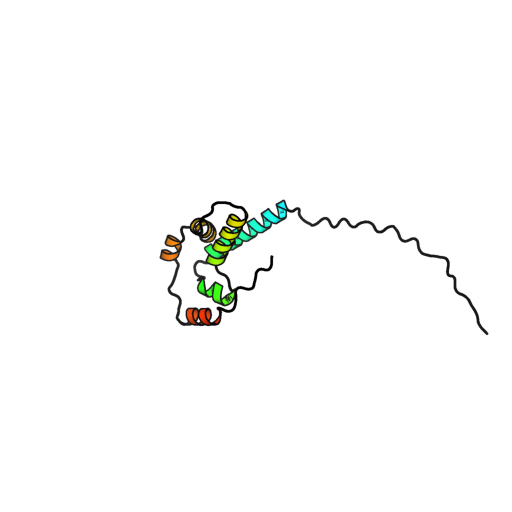 A N 1
ATOM 821 C CA . ALA A 1 102 ? -1.633 -0.327 -16.559 1.00 86.56 102 ALA A CA 1
ATOM 822 C C . ALA A 1 102 ? -0.492 0.700 -16.674 1.00 86.56 102 ALA A C 1
ATOM 824 O O . ALA A 1 102 ? 0.184 0.747 -17.698 1.00 86.56 102 ALA A O 1
ATOM 825 N N . GLN A 1 103 ? -0.267 1.510 -15.635 1.00 82.94 103 GLN A N 1
ATOM 826 C CA . GLN A 1 103 ? 0.705 2.607 -15.674 1.00 82.94 103 GLN A CA 1
ATOM 827 C C . GLN A 1 103 ? 2.125 2.197 -15.256 1.00 82.94 103 GLN A C 1
ATOM 829 O O . GLN A 1 103 ? 3.097 2.752 -15.769 1.00 82.94 103 GLN A O 1
ATOM 834 N N . TYR A 1 104 ?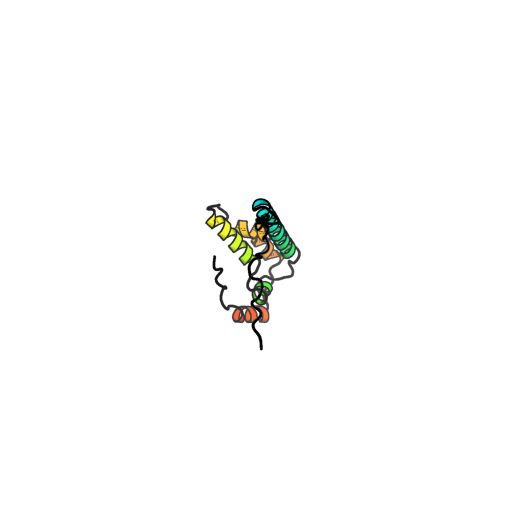 2.262 1.256 -14.315 1.00 83.06 104 TYR A N 1
ATOM 835 C CA . TYR A 1 104 ? 3.530 1.038 -13.606 1.00 83.06 104 TYR A CA 1
ATOM 836 C C . TYR A 1 104 ? 4.017 -0.413 -13.574 1.00 83.06 104 TYR A C 1
ATOM 838 O O . TYR A 1 104 ? 5.200 -0.640 -13.291 1.00 83.06 104 TYR A O 1
ATOM 846 N N . GLN A 1 105 ? 3.159 -1.402 -13.852 1.00 82.31 105 GLN A N 1
ATOM 847 C CA . GLN A 1 105 ? 3.591 -2.798 -13.849 1.00 82.31 105 GLN A CA 1
ATOM 848 C C . GLN A 1 105 ? 4.386 -3.104 -15.120 1.00 82.31 105 GLN A C 1
ATOM 850 O O . GLN A 1 105 ? 3.861 -3.038 -16.229 1.00 82.31 105 GLN A O 1
ATOM 855 N N . LYS A 1 106 ? 5.655 -3.479 -14.948 1.00 83.62 106 LYS A N 1
ATOM 856 C CA . LYS A 1 106 ? 6.510 -3.941 -16.044 1.00 83.62 106 LYS A CA 1
ATOM 857 C C . LYS A 1 106 ? 6.496 -5.463 -16.116 1.00 83.62 106 LYS A C 1
ATOM 859 O O . LYS A 1 106 ? 6.271 -6.141 -15.110 1.00 83.62 106 LYS A O 1
ATOM 864 N N . GLU A 1 107 ? 6.753 -6.000 -17.303 1.00 79.75 107 GLU A N 1
ATOM 865 C CA . GLU A 1 107 ? 7.021 -7.428 -17.450 1.00 79.75 107 GLU A CA 1
ATOM 866 C C . GLU A 1 107 ? 8.295 -7.789 -16.681 1.00 79.75 107 GLU A C 1
ATOM 868 O O . GLU A 1 107 ? 9.320 -7.114 -16.793 1.00 79.75 107 GLU A O 1
ATOM 873 N N . ALA A 1 108 ? 8.212 -8.833 -15.856 1.00 78.75 108 ALA A N 1
ATOM 874 C CA . ALA A 1 108 ? 9.351 -9.308 -15.087 1.00 78.75 108 ALA A CA 1
ATOM 875 C C . ALA A 1 108 ? 10.382 -9.951 -16.019 1.00 78.75 108 ALA A C 1
ATOM 877 O O . ALA A 1 108 ? 10.016 -10.781 -16.856 1.00 78.75 108 ALA A O 1
ATOM 878 N N . SER A 1 109 ? 11.663 -9.626 -15.836 1.00 81.75 109 SER A N 1
ATOM 879 C CA . SER A 1 109 ? 12.744 -10.259 -16.591 1.00 81.75 109 SER A CA 1
ATOM 880 C C . SER A 1 109 ? 12.857 -11.750 -16.253 1.00 81.75 109 SER A C 1
ATOM 882 O O . SER A 1 109 ? 12.440 -12.197 -15.180 1.00 81.75 109 SER A O 1
ATOM 884 N N . ALA A 1 110 ? 13.457 -12.531 -17.155 1.00 83.38 110 ALA A N 1
ATOM 885 C CA . ALA A 1 110 ? 13.681 -13.961 -16.935 1.00 83.38 110 ALA A CA 1
ATOM 886 C C . ALA A 1 110 ? 14.457 -14.234 -15.631 1.00 83.38 110 ALA A C 1
ATOM 888 O O . ALA A 1 110 ? 14.127 -15.165 -14.897 1.00 83.38 110 ALA A O 1
ATOM 889 N N . ASP A 1 111 ? 15.420 -13.372 -15.294 1.00 78.31 111 ASP A N 1
ATOM 890 C CA . ASP A 1 111 ? 16.209 -13.486 -14.065 1.00 78.31 111 ASP A CA 1
ATOM 891 C C . ASP A 1 111 ? 15.363 -13.242 -12.808 1.00 78.31 111 ASP A C 1
ATOM 893 O O . ASP A 1 111 ? 15.480 -13.985 -11.832 1.00 78.31 111 ASP A O 1
ATOM 897 N N . GLN A 1 112 ? 14.462 -12.251 -12.831 1.00 79.56 112 GLN A N 1
ATOM 898 C CA . GLN A 1 112 ? 13.553 -11.974 -11.712 1.00 79.56 112 GLN A CA 1
ATOM 899 C C . GLN A 1 112 ? 12.566 -13.124 -11.489 1.00 79.56 112 GLN A C 1
ATOM 901 O O . GLN A 1 112 ? 12.287 -13.485 -10.344 1.00 79.56 112 GLN A O 1
ATOM 906 N N . GLN A 1 113 ? 12.065 -13.721 -12.574 1.00 80.12 113 GLN A N 1
ATOM 907 C CA . GLN A 1 113 ? 11.179 -14.886 -12.521 1.00 80.12 113 GLN A CA 1
ATOM 908 C C . GLN A 1 113 ? 11.907 -16.128 -11.995 1.00 80.12 113 GLN A C 1
ATOM 910 O O . GLN A 1 113 ? 11.368 -16.852 -11.159 1.00 80.12 113 GLN A O 1
ATOM 915 N N . ALA A 1 114 ? 13.147 -16.359 -12.433 1.00 79.81 114 ALA A N 1
ATOM 916 C CA . ALA A 1 114 ? 13.963 -17.469 -11.956 1.00 79.81 114 ALA A CA 1
ATOM 917 C C . ALA A 1 114 ? 14.336 -17.314 -10.473 1.00 79.81 114 ALA A C 1
ATOM 919 O O . ALA A 1 114 ? 14.303 -18.291 -9.724 1.00 79.81 114 ALA A O 1
ATOM 920 N N . ALA A 1 115 ? 14.665 -16.095 -10.033 1.00 75.94 115 ALA A N 1
ATOM 921 C CA . ALA A 1 115 ? 14.903 -15.789 -8.625 1.00 75.94 115 ALA A CA 1
ATOM 922 C C . ALA A 1 115 ? 13.640 -16.011 -7.782 1.00 75.94 115 ALA A C 1
ATOM 924 O O . ALA A 1 115 ? 13.725 -16.634 -6.727 1.00 75.94 115 ALA A O 1
ATOM 925 N N . PHE A 1 116 ? 12.472 -15.606 -8.290 1.00 77.44 116 PHE A N 1
ATOM 926 C CA . PHE A 1 116 ? 11.195 -15.871 -7.632 1.00 77.44 116 PHE A CA 1
ATOM 927 C C . PHE A 1 116 ? 10.935 -17.368 -7.496 1.00 77.44 116 PHE A C 1
ATOM 929 O O . PHE A 1 116 ? 10.687 -17.832 -6.390 1.00 77.44 116 PHE A O 1
ATOM 936 N N . ALA A 1 117 ? 11.089 -18.143 -8.573 1.00 75.56 117 ALA A N 1
ATOM 937 C CA . ALA A 1 117 ? 10.909 -19.596 -8.551 1.00 75.56 117 ALA A CA 1
ATOM 938 C C . ALA A 1 117 ? 11.839 -20.306 -7.548 1.00 75.56 117 ALA A C 1
ATOM 940 O O . ALA A 1 117 ? 11.441 -21.293 -6.937 1.00 75.56 117 ALA A O 1
ATOM 941 N N . LYS A 1 118 ? 13.062 -19.795 -7.349 1.00 73.19 118 LYS A N 1
ATOM 942 C CA . LYS A 1 118 ? 14.010 -20.302 -6.340 1.00 73.19 118 LYS A CA 1
ATOM 943 C C . LYS A 1 118 ? 13.682 -19.835 -4.918 1.00 73.19 118 LYS A C 1
ATOM 945 O O . LYS A 1 118 ? 14.014 -20.531 -3.965 1.00 73.19 118 LYS A O 1
ATOM 950 N N . GLY A 1 119 ? 13.077 -18.655 -4.786 1.00 63.72 119 GLY A N 1
ATOM 951 C CA . GLY A 1 119 ? 12.721 -18.004 -3.527 1.00 63.72 119 GLY A CA 1
ATOM 952 C C . GLY A 1 119 ? 11.344 -18.377 -2.971 1.00 63.72 119 GLY A C 1
ATOM 953 O O . GLY A 1 119 ? 11.024 -17.940 -1.869 1.00 63.72 119 GLY A O 1
ATOM 954 N N . VAL A 1 120 ? 10.540 -19.194 -3.670 1.00 57.25 120 VAL A N 1
ATOM 955 C CA . VAL A 1 120 ? 9.292 -19.779 -3.131 1.00 57.25 120 VAL A CA 1
ATOM 956 C C . VAL A 1 120 ? 9.615 -20.874 -2.100 1.00 57.25 120 VAL A C 1
ATOM 958 O O . VAL A 1 120 ? 9.239 -22.029 -2.261 1.00 57.25 120 VAL A O 1
ATOM 961 N N . ASN A 1 121 ? 10.335 -20.523 -1.036 1.00 49.56 121 ASN A N 1
ATOM 962 C CA . ASN A 1 121 ? 10.426 -21.336 0.169 1.00 49.56 121 ASN A CA 1
ATOM 963 C C . ASN A 1 121 ? 9.595 -20.665 1.261 1.00 49.56 121 ASN A C 1
ATOM 965 O O . ASN A 1 121 ? 9.913 -19.564 1.696 1.00 49.56 121 ASN A O 1
ATOM 969 N N . ASP A 1 122 ? 8.525 -21.374 1.620 1.00 46.53 122 ASP A N 1
ATOM 970 C CA . ASP A 1 122 ? 7.626 -21.257 2.768 1.00 46.53 122 ASP A CA 1
ATOM 971 C C . ASP A 1 122 ? 7.180 -19.855 3.233 1.00 46.53 122 ASP A C 1
ATOM 973 O O . ASP A 1 122 ? 7.992 -19.063 3.717 1.00 46.53 122 ASP A O 1
ATOM 977 N N . PRO A 1 123 ? 5.860 -19.554 3.247 1.00 49.69 123 PRO A N 1
ATOM 978 C CA . PRO A 1 123 ? 5.370 -18.492 4.111 1.00 49.69 123 PRO A CA 1
ATOM 979 C C . PRO A 1 123 ? 5.698 -18.900 5.549 1.00 49.69 123 PRO A C 1
ATOM 981 O O . PRO A 1 123 ? 5.124 -19.854 6.076 1.00 49.69 123 PRO A O 1
ATOM 984 N N . ALA A 1 124 ? 6.646 -18.202 6.178 1.00 44.00 124 ALA A N 1
ATOM 985 C CA . ALA A 1 124 ? 6.920 -18.383 7.594 1.00 44.00 124 ALA A CA 1
ATOM 986 C C . ALA A 1 124 ? 5.580 -18.330 8.351 1.00 44.00 124 ALA A C 1
ATOM 988 O O . ALA A 1 124 ? 4.805 -17.390 8.135 1.00 44.00 124 ALA A O 1
ATOM 989 N N . PRO A 1 125 ? 5.260 -19.332 9.190 1.00 44.69 125 PRO A N 1
ATOM 990 C CA . PRO A 1 125 ? 4.003 -19.337 9.907 1.00 44.69 125 PRO A CA 1
ATOM 991 C C . PRO A 1 125 ? 4.019 -18.130 10.839 1.00 44.69 125 PRO A C 1
ATOM 993 O O . PRO A 1 125 ? 4.835 -18.057 11.760 1.00 44.69 125 PRO A O 1
ATOM 996 N N . VAL A 1 126 ? 3.122 -17.178 10.589 1.00 47.34 126 VAL A N 1
ATOM 997 C CA . VAL A 1 126 ? 2.787 -16.138 11.558 1.00 47.34 126 VAL A CA 1
ATOM 998 C C . VAL A 1 126 ? 2.110 -16.874 12.712 1.00 47.34 126 VAL A C 1
ATOM 1000 O O . VAL A 1 126 ? 0.916 -17.155 12.670 1.00 47.34 126 VAL A O 1
ATOM 1003 N N . LYS A 1 127 ? 2.905 -17.315 13.692 1.00 37.91 127 LYS A N 1
ATOM 1004 C CA . LYS A 1 127 ? 2.380 -17.819 14.959 1.00 37.91 127 LYS A CA 1
ATOM 1005 C C . LYS A 1 127 ? 1.775 -16.619 15.684 1.00 37.91 127 LYS A C 1
ATOM 1007 O O . LYS A 1 127 ? 2.519 -15.715 16.063 1.00 37.91 127 LYS A O 1
ATOM 1012 N N . GLY A 1 128 ? 0.445 -16.611 15.769 1.00 42.66 128 GLY A N 1
ATOM 1013 C CA . GLY A 1 128 ? -0.302 -15.772 16.706 1.00 42.66 128 GLY A CA 1
ATOM 1014 C C . GLY A 1 128 ? -0.015 -16.135 18.155 1.00 42.66 128 GLY A C 1
ATOM 1015 O O . GLY A 1 128 ? 0.547 -17.232 18.396 1.00 42.66 128 GLY A O 1
#

Foldseek 3Di:
DDDDDDDDPDDDDDPPPDPPPPPPPDDPVVVVVVVVVVVLVVLVVVLVPLVDAQLNCCLPPVGGLLNQLVVVVVVCVVVVHDDDSQNSSCSSNVHGPVVSCVPRPDDDDPVSVVSNVVSPDDPDPPDD

Organism: NCBI:txid97473

Radius of gyration: 27.65 Å; chains: 1; bounding box: 62×29×88 Å

Secondary structure (DSSP, 8-state):
---PPP------------------SS-HHHHHHHHHHHHHHHHHHHHHTTTS-HHHHHHHHS--HHHHHHHHHHHHHHTT----HHHHHHHHHSS-HHHHHHHHPPPPPHHHHHHHHHH---------

InterPro domains:
  IPR023163 SMc04008-like domain [PF06844] (52-117)
  IPR036810 SMc04008-like superfamily [G3DSA:1.10.3340.10] (22-123)
  IPR036810 SMc04008-like superfamily [SSF158757] (25-102)

Sequence (128 aa):
MRCALPNRFRLPWQPAATPELSVSPMNDQQRLELEAAAFRRLVAHLDSRKDVQNIDLMNLSGFCRNCLSKWYKAAADERQIDVSLDDAREVVYGMPYAEWKAQYQKEASADQQAAFAKGVNDPAPVKG